Protein AF-A0AA37III4-F1 (afdb_monomer_lite)

Secondary structure (DSSP, 8-state):
--HHHHHHHHHHHHHHHHTT---BSSTTHHHHHHTT-EEETBEEE------S-----

pLDDT: mean 82.76, std 16.67, range [44.56, 98.12]

Radius of gyration: 19.6 Å; chains: 1; bounding box: 44×19×54 Å

Foldseek 3Di:
DDPVVVVVVVVVVVVVVVVVDDAAPDPVCVVVVVVVFDDDPRHGDDPPPPPPDDDDD

Sequence (57 aa):
MSRPTFLGLAFKLIEEAEKTWRRINGPEQIKLLLEGIAFKDGEPVQDDQPGQQKLAA

Organism: NCBI:txid1544861

Structure (mmCIF, N/CA/C/O backbone):
data_AF-A0AA37III4-F1
#
_entry.id   AF-A0AA37III4-F1
#
loop_
_atom_site.group_PDB
_atom_site.id
_atom_site.type_symbol
_atom_site.label_atom_id
_atom_site.label_alt_id
_atom_site.label_comp_id
_atom_site.label_asym_id
_atom_site.label_entity_id
_atom_site.label_seq_id
_atom_site.pdbx_PDB_ins_code
_atom_site.Cartn_x
_atom_site.Cartn_y
_atom_site.Cartn_z
_atom_site.occupancy
_atom_site.B_iso_or_equiv
_atom_site.auth_seq_id
_atom_site.auth_comp_id
_atom_site.auth_asym_id
_atom_site.auth_atom_id
_atom_site.pdbx_PDB_model_num
ATOM 1 N N . MET A 1 1 ? 0.627 -1.575 -28.699 1.00 63.72 1 MET A N 1
ATOM 2 C CA . MET A 1 1 ? 1.067 -0.877 -27.468 1.00 63.72 1 MET A CA 1
ATOM 3 C C . MET A 1 1 ? 2.575 -0.707 -27.527 1.00 63.72 1 MET A C 1
ATOM 5 O O . MET A 1 1 ? 3.251 -1.682 -27.823 1.00 63.72 1 MET A O 1
ATOM 9 N N . SER A 1 2 ? 3.101 0.500 -27.311 1.00 91.19 2 SER A N 1
ATOM 10 C CA . SER A 1 2 ? 4.551 0.732 -27.243 1.00 91.19 2 SER A CA 1
ATOM 11 C C . SER A 1 2 ? 5.043 0.612 -25.794 1.00 91.19 2 SER A C 1
ATOM 13 O O . SER A 1 2 ? 4.263 0.770 -24.851 1.00 91.19 2 SER A O 1
ATOM 15 N N . ARG A 1 3 ? 6.339 0.340 -25.599 1.00 92.38 3 ARG A N 1
ATOM 16 C CA . ARG A 1 3 ? 6.955 0.248 -24.262 1.00 92.38 3 ARG A CA 1
ATOM 17 C C . ARG A 1 3 ? 6.707 1.499 -23.391 1.00 92.38 3 ARG A C 1
ATOM 19 O O . ARG A 1 3 ? 6.337 1.312 -22.234 1.00 92.38 3 ARG A O 1
ATOM 26 N N . PRO A 1 4 ? 6.839 2.744 -23.899 1.00 95.25 4 PRO A N 1
ATOM 27 C CA . PRO A 1 4 ? 6.519 3.941 -23.117 1.00 95.25 4 PRO A CA 1
ATOM 28 C C . PRO A 1 4 ? 5.061 3.994 -22.650 1.00 95.25 4 PRO A C 1
ATOM 30 O O . PRO A 1 4 ? 4.801 4.323 -21.496 1.00 95.25 4 PRO A O 1
ATOM 33 N N . THR A 1 5 ? 4.109 3.618 -23.512 1.00 95.56 5 THR A N 1
ATOM 34 C CA . THR A 1 5 ? 2.685 3.615 -23.146 1.00 95.56 5 THR A CA 1
ATOM 35 C C . THR A 1 5 ? 2.391 2.589 -22.055 1.00 95.56 5 THR A C 1
ATOM 37 O O . THR A 1 5 ? 1.681 2.898 -21.103 1.00 95.56 5 THR A O 1
ATOM 40 N N . PHE A 1 6 ? 2.970 1.389 -22.151 1.00 96.44 6 PHE A N 1
ATOM 41 C CA . PHE A 1 6 ? 2.805 0.359 -21.125 1.00 96.44 6 PHE A CA 1
ATOM 42 C C . PHE A 1 6 ? 3.342 0.810 -19.759 1.00 96.44 6 PHE A C 1
ATOM 44 O O . PHE A 1 6 ? 2.656 0.662 -18.752 1.00 96.44 6 PHE A O 1
ATOM 51 N N . LEU A 1 7 ? 4.539 1.403 -19.725 1.00 97.50 7 LEU A N 1
ATOM 52 C CA . LEU A 1 7 ? 5.136 1.901 -18.482 1.00 97.50 7 LEU A CA 1
ATOM 53 C C . LEU A 1 7 ? 4.306 3.027 -17.856 1.00 97.50 7 LEU A C 1
ATOM 55 O O . LEU A 1 7 ? 4.103 3.023 -16.645 1.00 97.50 7 LEU A O 1
ATOM 59 N N . GLY A 1 8 ? 3.779 3.947 -18.671 1.00 97.06 8 GLY A N 1
ATOM 60 C CA . GLY A 1 8 ? 2.894 5.007 -18.187 1.00 97.06 8 GLY A CA 1
ATOM 61 C C . GLY A 1 8 ? 1.621 4.462 -17.533 1.00 97.06 8 GLY A C 1
ATOM 62 O O . GLY A 1 8 ? 1.219 4.945 -16.478 1.00 97.06 8 GLY A O 1
ATOM 63 N N . LEU A 1 9 ? 1.021 3.416 -18.111 1.00 98.12 9 LEU A N 1
ATOM 64 C CA . LEU A 1 9 ? -0.144 2.749 -17.522 1.00 98.12 9 LEU A CA 1
ATOM 65 C C . LEU A 1 9 ? 0.207 2.016 -16.226 1.00 98.12 9 LEU A C 1
ATOM 67 O O . LEU A 1 9 ? -0.493 2.190 -15.236 1.00 98.12 9 LEU A O 1
ATOM 71 N N . ALA A 1 10 ? 1.290 1.234 -16.208 1.00 97.25 10 ALA A N 1
ATOM 72 C CA . ALA A 1 10 ? 1.730 0.525 -15.007 1.00 97.25 10 ALA A CA 1
ATOM 73 C C . ALA A 1 10 ? 1.993 1.492 -13.842 1.00 97.25 10 ALA A C 1
ATOM 75 O O . ALA A 1 10 ? 1.549 1.242 -12.725 1.00 97.25 10 ALA A O 1
ATOM 76 N N . PHE A 1 11 ? 2.646 2.624 -14.119 1.00 97.12 11 PHE A N 1
ATOM 77 C CA . PHE A 1 11 ? 2.879 3.670 -13.128 1.00 97.12 11 PHE A CA 1
ATOM 78 C C . PHE A 1 11 ? 1.564 4.234 -12.578 1.00 97.12 11 PHE A C 1
ATOM 80 O O . PHE A 1 11 ? 1.379 4.267 -11.366 1.00 97.12 11 PHE A O 1
ATOM 87 N N . LYS A 1 12 ? 0.610 4.580 -13.453 1.00 97.88 12 LYS A N 1
ATOM 88 C CA . LYS A 1 12 ? -0.702 5.090 -13.026 1.00 97.88 12 LYS A CA 1
ATOM 89 C C . LYS A 1 12 ? -1.498 4.076 -12.205 1.00 97.88 12 LYS A C 1
ATOM 91 O O . LYS A 1 12 ? -2.148 4.461 -11.242 1.00 97.88 12 LYS A O 1
ATOM 96 N N . LEU A 1 13 ? -1.431 2.790 -12.548 1.00 97.19 13 LEU A N 1
ATOM 97 C CA . LEU A 1 13 ? -2.085 1.733 -11.771 1.00 97.19 13 LEU A CA 1
ATOM 98 C C . LEU A 1 13 ? -1.498 1.616 -10.359 1.00 97.19 13 LEU A C 1
ATOM 100 O O . LEU A 1 13 ? -2.253 1.442 -9.406 1.00 97.19 13 LEU A O 1
ATOM 104 N N . ILE A 1 14 ? -0.175 1.729 -10.220 1.00 96.06 14 ILE A N 1
ATOM 105 C CA . ILE A 1 14 ? 0.492 1.697 -8.912 1.00 96.06 14 ILE A CA 1
ATOM 106 C C . ILE A 1 14 ? 0.141 2.951 -8.095 1.00 96.06 14 ILE A C 1
ATOM 108 O O . ILE A 1 14 ? -0.238 2.804 -6.936 1.00 96.06 14 ILE A O 1
ATOM 112 N N . GLU A 1 15 ? 0.185 4.149 -8.695 1.00 96.00 15 GLU A N 1
ATOM 113 C CA . GLU A 1 15 ? -0.208 5.408 -8.030 1.00 96.00 15 GLU A CA 1
ATOM 114 C C . GLU A 1 15 ? -1.659 5.374 -7.519 1.00 96.00 15 GLU A C 1
ATOM 116 O O . GLU A 1 15 ? -1.948 5.844 -6.420 1.00 96.00 15 GLU A O 1
ATOM 121 N N . GLU A 1 16 ? -2.596 4.822 -8.298 1.00 96.12 16 GLU A N 1
ATOM 122 C CA . GLU A 1 16 ? -3.985 4.683 -7.845 1.00 96.12 16 GLU A CA 1
ATOM 123 C C . GLU A 1 16 ? -4.130 3.631 -6.738 1.00 96.12 16 GLU A C 1
ATOM 125 O O . GLU A 1 16 ? -4.884 3.843 -5.787 1.00 96.12 16 GLU A O 1
ATOM 130 N N . ALA A 1 17 ? -3.392 2.519 -6.817 1.00 93.50 17 ALA A N 1
ATOM 131 C CA . ALA A 1 17 ? -3.427 1.484 -5.789 1.00 93.50 17 ALA A CA 1
ATOM 132 C C . ALA A 1 17 ? -2.897 1.995 -4.438 1.00 93.50 17 ALA A C 1
ATOM 134 O O . ALA A 1 17 ? -3.510 1.707 -3.407 1.00 93.50 17 ALA A O 1
ATOM 135 N N . GLU A 1 18 ? -1.825 2.796 -4.442 1.00 92.06 18 GLU A N 1
ATOM 136 C CA . GLU A 1 18 ? -1.191 3.361 -3.241 1.00 9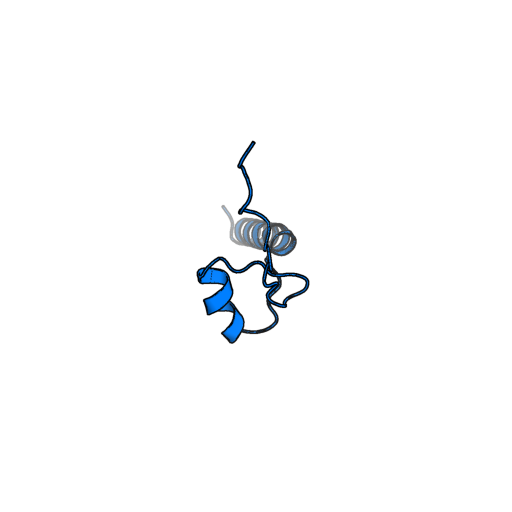2.06 18 GLU A CA 1
ATOM 137 C C . GLU A 1 18 ? -2.193 4.087 -2.329 1.00 92.06 18 GLU A C 1
ATOM 139 O O . GLU A 1 18 ? -2.143 3.944 -1.108 1.00 92.06 18 GLU A O 1
ATOM 144 N N . LYS A 1 19 ? -3.177 4.787 -2.908 1.00 89.94 19 LYS A N 1
ATOM 145 C CA . LYS A 1 19 ? -4.217 5.520 -2.161 1.00 89.94 19 LYS A CA 1
ATOM 146 C C . LYS A 1 19 ? -5.097 4.626 -1.283 1.00 89.94 19 LYS A C 1
ATOM 148 O O . LYS A 1 19 ? -5.766 5.125 -0.383 1.00 89.94 19 LYS A O 1
ATOM 153 N N . THR A 1 20 ? -5.139 3.326 -1.569 1.00 86.56 20 THR A N 1
ATOM 154 C CA . THR A 1 20 ? -6.023 2.353 -0.907 1.00 86.56 20 THR A CA 1
ATOM 155 C C . THR A 1 20 ? -5.269 1.293 -0.112 1.00 86.56 20 THR A C 1
ATOM 157 O O . THR A 1 20 ? -5.892 0.434 0.517 1.00 86.56 20 THR A O 1
ATOM 160 N N . TRP A 1 21 ? -3.935 1.319 -0.122 1.00 87.12 21 TRP A N 1
ATOM 161 C CA . TRP A 1 21 ? -3.153 0.341 0.618 1.00 87.12 21 TRP A CA 1
ATOM 162 C C . TRP A 1 21 ? -3.412 0.459 2.118 1.00 87.12 21 TRP A C 1
ATOM 164 O O . TRP A 1 21 ? -3.330 1.530 2.721 1.00 87.12 21 TRP A O 1
ATOM 174 N N . ARG A 1 22 ? -3.717 -0.684 2.733 1.00 81.44 22 ARG A N 1
ATOM 175 C CA . ARG A 1 22 ? -3.850 -0.799 4.184 1.00 81.44 22 ARG A CA 1
ATOM 176 C C . ARG A 1 22 ? -2.460 -0.641 4.795 1.00 81.44 22 ARG A C 1
ATOM 178 O O . ARG A 1 22 ? -1.599 -1.488 4.574 1.00 81.44 22 ARG A O 1
ATOM 185 N N . ARG A 1 23 ? -2.238 0.451 5.531 1.00 81.44 23 ARG A N 1
ATOM 186 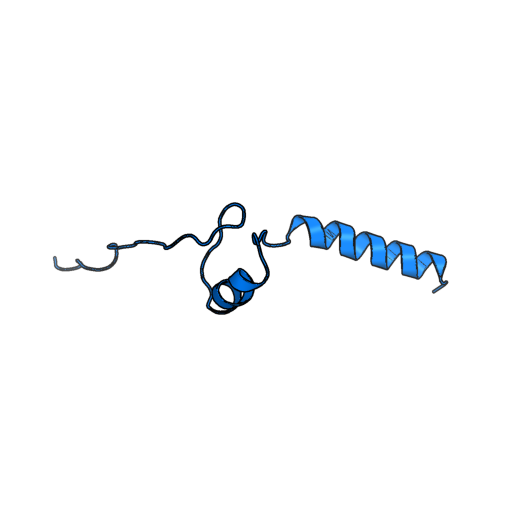C CA . ARG A 1 23 ? -0.994 0.664 6.285 1.00 81.44 23 ARG A CA 1
ATOM 187 C C . ARG A 1 23 ? -0.850 -0.436 7.339 1.00 81.44 23 ARG A C 1
ATOM 189 O O . ARG A 1 23 ? -1.797 -0.676 8.083 1.00 81.44 23 ARG A O 1
ATOM 196 N N . ILE A 1 24 ? 0.323 -1.064 7.397 1.00 89.38 24 ILE A N 1
ATOM 197 C CA . ILE A 1 24 ? 0.741 -2.020 8.433 1.00 89.38 24 ILE A CA 1
ATOM 198 C C . ILE A 1 24 ? 2.183 -1.690 8.841 1.00 89.38 24 ILE A C 1
ATOM 200 O O . ILE A 1 24 ? 3.000 -1.380 7.973 1.00 89.38 24 ILE A O 1
ATOM 204 N N . ASN A 1 25 ? 2.499 -1.748 10.137 1.00 88.12 25 ASN A N 1
ATOM 205 C CA . ASN A 1 25 ? 3.805 -1.340 10.678 1.00 88.1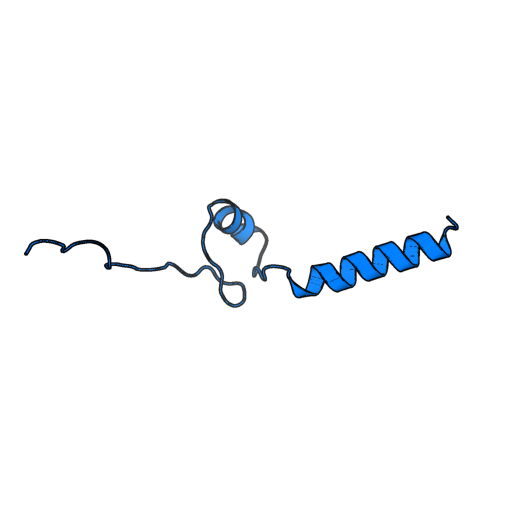2 25 ASN A CA 1
ATOM 206 C C . ASN A 1 25 ? 4.862 -2.459 10.715 1.00 88.12 25 ASN A C 1
ATOM 208 O O . ASN A 1 25 ? 5.843 -2.352 11.442 1.00 88.12 25 ASN A O 1
ATOM 212 N N . GLY A 1 26 ? 4.706 -3.509 9.908 1.00 89.25 26 GLY A N 1
ATOM 213 C CA . GLY A 1 26 ? 5.724 -4.549 9.782 1.00 89.25 26 GLY A CA 1
ATOM 214 C C . GLY A 1 26 ? 5.212 -5.843 9.151 1.00 89.25 26 GLY A C 1
ATOM 215 O O . GLY A 1 26 ? 4.001 -6.065 9.060 1.00 89.25 26 GLY A O 1
ATOM 216 N N . PRO A 1 27 ? 6.117 -6.706 8.661 1.00 89.31 27 PRO A N 1
ATOM 217 C CA . PRO A 1 27 ? 5.754 -7.975 8.033 1.00 89.31 27 PRO A CA 1
ATOM 218 C C . PRO A 1 27 ? 5.061 -8.956 8.993 1.00 89.31 27 PRO A C 1
ATOM 220 O O . PRO A 1 27 ? 4.221 -9.745 8.567 1.00 89.31 27 PRO A O 1
ATOM 223 N N . GLU A 1 28 ? 5.360 -8.906 10.289 1.00 88.88 28 GLU A N 1
ATOM 224 C CA . GLU A 1 28 ? 4.719 -9.725 11.322 1.00 88.88 28 GLU A CA 1
ATOM 225 C C . GLU A 1 28 ? 3.209 -9.460 11.447 1.00 88.88 28 GLU A C 1
ATOM 227 O O . GLU A 1 28 ? 2.445 -10.376 11.757 1.00 88.88 28 GLU A O 1
ATOM 232 N N . GLN A 1 29 ? 2.764 -8.247 11.100 1.00 90.31 29 GLN A N 1
ATOM 233 C CA . GLN A 1 29 ? 1.356 -7.845 11.104 1.00 90.31 29 GLN A CA 1
ATOM 234 C C . GLN A 1 29 ? 0.549 -8.477 9.955 1.00 90.31 29 GLN A C 1
ATOM 236 O O . GLN A 1 29 ? -0.681 -8.519 10.009 1.00 90.31 29 GLN A O 1
ATOM 241 N N . ILE A 1 30 ? 1.214 -9.016 8.920 1.00 90.06 30 ILE A N 1
ATOM 242 C CA . ILE A 1 30 ? 0.547 -9.633 7.758 1.00 90.06 30 ILE A CA 1
ATOM 243 C C . ILE A 1 30 ? -0.331 -10.803 8.197 1.00 90.06 30 ILE A C 1
ATOM 245 O O . ILE A 1 30 ? -1.434 -10.965 7.682 1.00 90.06 30 ILE A O 1
ATOM 249 N N . LYS A 1 31 ? 0.127 -11.605 9.166 1.00 91.94 31 LYS A N 1
ATOM 250 C CA . LYS A 1 31 ? -0.654 -12.739 9.669 1.00 91.94 31 LYS A CA 1
ATOM 251 C C . LYS A 1 31 ? -1.993 -12.273 10.253 1.00 91.94 31 LYS A C 1
ATOM 253 O O . LYS A 1 31 ? -3.029 -12.802 9.870 1.00 91.94 31 LYS A O 1
ATOM 258 N N . LEU A 1 32 ? -1.972 -11.235 11.089 1.00 90.56 32 LEU A N 1
ATOM 259 C CA . LEU A 1 32 ? -3.173 -10.658 11.701 1.00 90.56 32 LEU A CA 1
ATOM 260 C C . LEU A 1 32 ? -4.099 -10.020 10.655 1.00 90.56 32 LEU A C 1
ATOM 262 O O . LEU A 1 32 ? -5.317 -10.167 10.726 1.00 90.56 32 LEU A O 1
ATOM 266 N N . LEU A 1 33 ? -3.529 -9.370 9.635 1.00 88.12 33 LEU A N 1
ATOM 267 C CA . LEU A 1 33 ? -4.300 -8.833 8.513 1.00 88.12 33 LEU A CA 1
ATOM 268 C C . LEU A 1 33 ? -5.029 -9.942 7.737 1.00 88.12 33 LEU A C 1
ATOM 270 O O . LEU A 1 33 ? -6.187 -9.767 7.356 1.00 88.12 33 LEU A O 1
ATOM 274 N N . LEU A 1 34 ? -4.359 -11.074 7.497 1.00 90.19 34 LEU A N 1
ATOM 275 C CA . LEU A 1 34 ? -4.953 -12.241 6.837 1.00 90.19 34 LEU A CA 1
ATOM 276 C C . LEU A 1 34 ? -6.015 -12.928 7.706 1.00 90.19 34 LEU A C 1
ATOM 278 O O . LEU A 1 34 ? -6.967 -13.482 7.165 1.00 90.19 34 LEU A O 1
ATOM 282 N N . GLU A 1 35 ? -5.886 -12.852 9.030 1.00 92.38 35 GLU A N 1
ATOM 283 C CA . GLU A 1 35 ? -6.887 -13.319 10.000 1.00 92.38 35 GLU A CA 1
ATOM 284 C C . GLU A 1 35 ? -8.103 -12.379 10.113 1.00 92.38 35 GLU A C 1
ATOM 286 O O . GLU A 1 35 ? -9.068 -12.694 10.805 1.00 92.38 35 GLU A O 1
ATOM 291 N N . GLY A 1 36 ? -8.098 -11.249 9.397 1.00 88.19 36 GLY A N 1
ATOM 292 C CA . GLY A 1 36 ? -9.218 -10.310 9.347 1.00 88.19 36 GLY A CA 1
ATOM 293 C C . GLY A 1 36 ? -9.237 -9.292 10.486 1.00 88.19 36 GLY A C 1
ATOM 294 O O 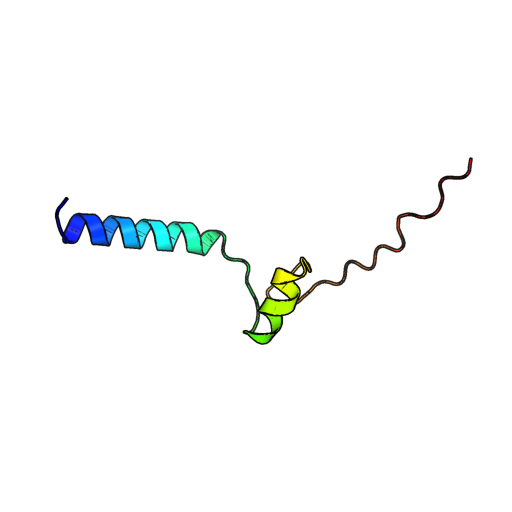. GLY A 1 36 ? -10.237 -8.593 10.647 1.00 88.19 36 GLY A O 1
ATOM 295 N N . ILE A 1 37 ? -8.149 -9.172 11.252 1.00 89.06 37 ILE A N 1
ATOM 296 C CA . ILE A 1 37 ? -8.019 -8.152 12.295 1.00 89.06 37 ILE A CA 1
ATOM 297 C C . ILE A 1 37 ? -7.992 -6.763 11.649 1.00 89.06 37 ILE A C 1
ATOM 299 O O . ILE A 1 37 ? -7.309 -6.532 10.647 1.00 89.06 37 ILE A O 1
ATOM 303 N N . ALA A 1 38 ? -8.758 -5.832 12.216 1.00 88.12 38 ALA A N 1
ATOM 304 C CA . ALA A 1 38 ? -8.793 -4.451 11.758 1.00 88.12 38 ALA A CA 1
ATOM 305 C C . ALA A 1 38 ? -7.504 -3.716 12.149 1.00 88.12 38 ALA A C 1
ATOM 307 O O . ALA A 1 38 ? -6.934 -3.963 13.206 1.00 88.12 38 ALA A O 1
ATOM 308 N N . PHE A 1 39 ? -7.067 -2.777 11.311 1.00 88.62 39 PHE A N 1
ATOM 309 C CA . PHE A 1 39 ? -5.889 -1.947 11.560 1.00 88.62 39 PHE A CA 1
ATOM 310 C C . PHE A 1 39 ? -6.269 -0.472 11.549 1.00 88.62 39 PHE A C 1
ATOM 312 O O . PHE A 1 39 ? -7.063 -0.033 10.712 1.00 88.62 39 PHE A O 1
ATOM 319 N N . LYS A 1 40 ? -5.653 0.304 12.439 1.00 88.00 40 LYS A N 1
ATOM 320 C CA . LYS A 1 40 ? -5.716 1.763 12.448 1.00 88.00 40 LYS A CA 1
ATOM 321 C C . LYS A 1 40 ? -4.299 2.304 12.547 1.00 88.00 40 LYS A C 1
ATOM 323 O O . LYS A 1 40 ? -3.549 1.926 13.436 1.00 88.00 40 LYS A O 1
ATOM 328 N N . ASP A 1 41 ? -3.933 3.157 11.594 1.00 86.19 41 ASP A N 1
ATOM 329 C CA . ASP A 1 41 ? -2.612 3.796 11.534 1.00 86.19 41 ASP A CA 1
ATOM 330 C C . ASP A 1 41 ? -1.422 2.813 11.593 1.00 86.19 41 ASP A C 1
ATOM 332 O O . ASP A 1 41 ? -0.346 3.143 12.081 1.00 86.19 41 ASP A O 1
ATOM 336 N N . GLY A 1 42 ? -1.606 1.604 11.048 1.00 87.81 42 GLY A N 1
ATOM 337 C CA . GLY A 1 42 ? -0.564 0.576 10.982 1.00 87.81 42 GLY A CA 1
ATOM 338 C C . GLY A 1 42 ? -0.531 -0.405 12.153 1.00 87.81 42 GLY A C 1
ATOM 339 O O . GLY A 1 42 ? 0.170 -1.411 12.051 1.00 87.81 42 GLY A O 1
ATOM 340 N N . GLU A 1 43 ? -1.332 -0.170 13.194 1.00 90.31 43 GLU A N 1
ATOM 341 C CA . GLU A 1 43 ? -1.443 -1.025 14.380 1.00 90.31 43 GLU A CA 1
ATOM 342 C C . GLU A 1 43 ? -2.778 -1.790 14.408 1.00 90.31 43 GLU A C 1
ATOM 344 O O . GLU A 1 43 ? -3.806 -1.246 13.981 1.00 90.31 43 GLU A O 1
ATOM 349 N N . PRO A 1 44 ? -2.800 -3.041 14.901 1.00 90.06 44 PRO A N 1
ATOM 350 C CA . PRO A 1 44 ? -4.028 -3.809 15.029 1.00 90.06 44 PRO A CA 1
ATOM 351 C C . PRO A 1 44 ? -4.939 -3.192 16.095 1.00 90.06 44 PRO A C 1
ATOM 353 O O . PRO A 1 44 ? -4.512 -2.860 17.200 1.00 90.06 44 PRO A O 1
ATOM 356 N N . VAL A 1 45 ? -6.223 -3.077 15.774 1.00 89.38 45 VAL A N 1
ATOM 357 C CA . VAL A 1 45 ? -7.274 -2.677 16.708 1.00 89.38 45 VAL A CA 1
ATOM 358 C C . VAL A 1 45 ? -8.024 -3.936 17.114 1.00 89.38 45 VAL A C 1
ATOM 360 O O . VAL A 1 45 ? -8.671 -4.576 16.285 1.00 89.38 45 VAL A O 1
ATOM 363 N N . GLN A 1 46 ? -7.938 -4.298 18.392 1.00 76.75 46 GLN A N 1
ATOM 364 C CA . GLN A 1 46 ? -8.872 -5.254 18.975 1.00 76.75 46 GLN A CA 1
ATOM 365 C C . GLN A 1 46 ? -10.191 -4.515 19.177 1.00 76.75 46 GLN A C 1
ATOM 367 O O . GLN A 1 46 ? -10.264 -3.573 19.964 1.00 76.75 46 GLN A O 1
ATOM 372 N N . ASP A 1 47 ? -11.216 -4.892 18.417 1.00 64.25 47 ASP A N 1
ATOM 373 C CA . ASP A 1 47 ? -12.574 -4.445 18.699 1.00 64.25 47 ASP A CA 1
ATOM 374 C C . ASP A 1 47 ? -13.035 -5.220 19.941 1.00 64.25 47 ASP A C 1
ATOM 376 O O . ASP A 1 47 ? -13.592 -6.315 19.847 1.00 64.25 47 ASP A O 1
ATOM 380 N N . ASP A 1 48 ? -12.716 -4.699 21.127 1.00 54.53 48 ASP A N 1
ATOM 381 C CA . ASP A 1 48 ? -13.378 -5.103 22.364 1.00 54.53 48 ASP A CA 1
ATOM 382 C C . ASP A 1 48 ? -14.848 -4.678 22.240 1.00 54.53 48 ASP A C 1
ATOM 384 O O . ASP A 1 48 ? -15.264 -3.626 22.724 1.00 54.53 48 ASP A O 1
ATOM 388 N N . GLN A 1 49 ? -15.658 -5.492 21.562 1.00 48.97 49 GLN A N 1
ATOM 389 C CA . GLN A 1 49 ? -17.111 -5.387 21.597 1.00 48.97 49 GLN A CA 1
ATOM 390 C C . GLN A 1 49 ? -17.674 -6.376 22.626 1.00 48.97 49 GLN A C 1
ATOM 392 O O . GLN A 1 49 ? -18.139 -7.456 22.253 1.00 48.97 49 GLN A O 1
ATOM 397 N N . PRO A 1 50 ? -17.777 -6.025 23.921 1.00 47.88 50 PRO A N 1
ATOM 398 C CA . PRO A 1 50 ? -18.799 -6.599 24.782 1.00 47.88 50 PRO A CA 1
ATOM 399 C C . PRO A 1 50 ? -20.147 -5.936 24.436 1.00 47.88 50 PRO A C 1
ATOM 401 O O . PRO A 1 50 ? -20.696 -5.163 25.214 1.00 47.88 50 PRO A O 1
ATOM 404 N N . GLY A 1 51 ? -20.660 -6.186 23.226 1.00 48.09 51 GLY A N 1
ATOM 405 C CA . GLY A 1 51 ? -21.826 -5.478 22.675 1.00 48.09 51 GLY A CA 1
ATOM 406 C C . GLY A 1 51 ? -22.985 -6.357 22.203 1.00 48.09 51 GLY A C 1
ATOM 407 O O . GLY A 1 51 ? -24.022 -5.827 21.818 1.00 48.09 51 GLY A O 1
ATOM 408 N N . GLN A 1 52 ? -22.859 -7.687 22.242 1.00 48.72 52 GLN A N 1
ATOM 409 C CA . GLN A 1 52 ? -23.870 -8.600 21.691 1.00 48.72 52 GLN A CA 1
ATOM 410 C C . GLN A 1 52 ? -24.362 -9.656 22.688 1.00 48.72 52 GLN A C 1
ATOM 412 O O . GLN A 1 52 ? -24.554 -10.808 22.327 1.00 48.72 52 GLN A O 1
ATOM 417 N N . GLN A 1 53 ? -24.626 -9.284 23.944 1.00 53.03 53 GLN A N 1
ATOM 418 C CA . GLN A 1 53 ? -25.477 -10.096 24.825 1.00 53.03 53 GLN A CA 1
ATOM 419 C C . GLN A 1 53 ? -26.315 -9.215 25.753 1.00 53.03 53 GLN A C 1
ATOM 421 O O . GLN A 1 53 ? -25.882 -8.871 26.849 1.00 53.03 53 GLN A O 1
ATOM 426 N N . LYS A 1 54 ? -27.523 -8.868 25.294 1.00 48.16 54 LYS A N 1
ATOM 427 C CA . LYS A 1 54 ? -28.783 -8.850 26.065 1.00 48.16 54 LYS A CA 1
ATOM 428 C C . LYS A 1 54 ? -29.914 -8.379 25.145 1.00 48.16 54 LYS A C 1
ATOM 430 O O . LYS A 1 54 ? -30.314 -7.223 25.163 1.00 48.16 54 LYS A O 1
ATOM 435 N N . LEU A 1 55 ? -30.441 -9.305 24.343 1.00 51.09 55 LEU A N 1
ATOM 436 C CA . LEU A 1 55 ? -31.875 -9.312 24.067 1.00 51.09 55 LEU A CA 1
ATOM 437 C C . LEU A 1 55 ? -32.501 -10.296 25.056 1.00 51.09 55 LEU A C 1
ATOM 439 O O . LEU A 1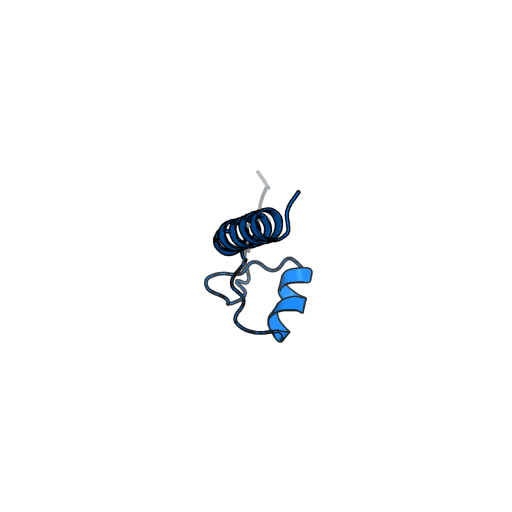 55 ? -32.377 -11.507 24.897 1.00 51.09 55 LEU A O 1
ATOM 443 N N . ALA A 1 56 ? -33.133 -9.759 26.089 1.00 44.56 56 ALA A N 1
ATOM 444 C CA . ALA A 1 56 ? -34.219 -10.412 26.802 1.00 44.56 56 ALA A CA 1
ATOM 445 C C . ALA A 1 56 ? -35.150 -9.281 27.252 1.00 44.56 56 ALA A C 1
ATOM 447 O O . ALA A 1 56 ? -34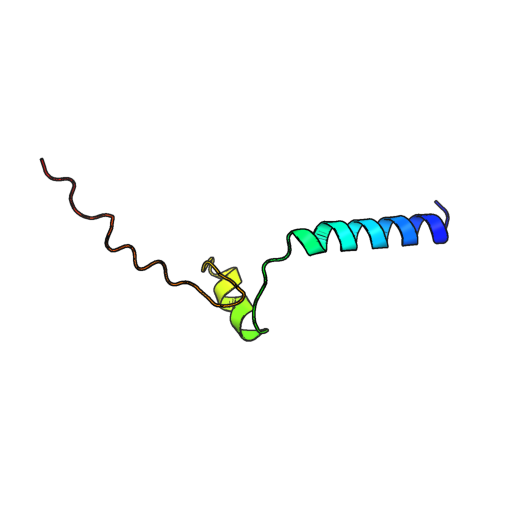.776 -8.485 28.115 1.00 44.56 56 ALA A O 1
ATOM 448 N N . ALA A 1 57 ? -36.277 -9.160 26.552 1.00 50.34 57 ALA A N 1
ATOM 449 C CA . ALA A 1 57 ? -37.437 -8.382 26.972 1.00 50.34 57 ALA A CA 1
ATOM 450 C C . ALA A 1 57 ? -38.331 -9.263 27.851 1.00 50.34 57 ALA A C 1
ATOM 452 O O . ALA A 1 57 ? -38.316 -10.497 27.624 1.00 50.34 57 ALA A O 1
#